Protein AF-A0A851GP49-F1 (afdb_monomer_lite)

Foldseek 3Di:
DPPLVVLLVVLVVVCPDDDDDLVSNLVSCCSPPLQVVLVVLQVQLVCQLVVNDQDDDPNRGDHRPRSNVVSNCCNVPVSSVVSSVVSVVSCCCCPVVVHD

Structure (mmCIF, N/CA/C/O backbone):
data_AF-A0A851GP49-F1
#
_entry.id   AF-A0A851GP49-F1
#
loop_
_atom_site.group_PDB
_atom_site.id
_atom_site.type_symbol
_atom_site.label_atom_id
_atom_site.label_alt_id
_atom_site.label_comp_id
_atom_site.label_asym_id
_atom_site.label_entity_id
_atom_site.label_seq_id
_atom_site.pdbx_PDB_ins_code
_atom_site.Cartn_x
_atom_site.Cartn_y
_atom_site.Cartn_z
_atom_site.occupancy
_atom_site.B_iso_or_equiv
_atom_site.auth_seq_id
_atom_site.auth_comp_id
_atom_site.auth_asym_id
_atom_site.auth_atom_id
_atom_site.pdbx_PDB_model_num
ATOM 1 N N . MET A 1 1 ? -5.167 -22.878 1.706 1.00 55.12 1 MET A N 1
ATOM 2 C CA . MET A 1 1 ? -5.787 -21.640 1.169 1.00 55.12 1 MET A CA 1
ATOM 3 C C . MET A 1 1 ? -6.746 -20.919 2.128 1.00 55.12 1 MET A C 1
ATOM 5 O O . MET A 1 1 ? -6.834 -19.705 2.031 1.00 55.12 1 MET A O 1
ATOM 9 N N . ASN A 1 2 ? -7.412 -21.581 3.088 1.00 73.56 2 ASN A N 1
ATOM 10 C CA . ASN A 1 2 ? -8.425 -20.920 3.938 1.00 73.56 2 ASN A CA 1
ATOM 11 C C . ASN A 1 2 ? -7.905 -19.911 4.986 1.00 73.56 2 ASN A C 1
ATOM 13 O O . ASN A 1 2 ? -8.609 -18.954 5.290 1.00 73.56 2 ASN A O 1
ATOM 17 N N . GLN A 1 3 ? -6.706 -20.080 5.550 1.00 82.19 3 GLN A N 1
ATOM 18 C CA . GLN A 1 3 ? -6.283 -19.267 6.705 1.00 82.19 3 GLN A CA 1
ATOM 19 C C . GLN A 1 3 ? -5.909 -17.819 6.353 1.00 82.19 3 GLN A C 1
ATOM 21 O O . GLN A 1 3 ? -6.281 -16.904 7.083 1.00 82.19 3 GLN A O 1
ATOM 26 N N . LEU A 1 4 ? -5.234 -17.590 5.221 1.00 78.50 4 LEU A N 1
ATOM 27 C CA . LEU A 1 4 ? -4.855 -16.241 4.776 1.00 78.50 4 LEU A CA 1
ATOM 28 C C . LEU A 1 4 ? -6.077 -15.408 4.381 1.00 78.50 4 LEU A C 1
ATOM 30 O O . LEU A 1 4 ? -6.210 -14.264 4.804 1.00 78.50 4 LEU A O 1
ATOM 34 N N . PHE A 1 5 ? -7.015 -16.003 3.643 1.00 82.44 5 PHE A N 1
ATOM 35 C CA . PHE A 1 5 ? -8.259 -15.334 3.270 1.00 82.44 5 PHE A CA 1
ATOM 36 C C . PHE A 1 5 ? -9.135 -15.020 4.497 1.00 82.44 5 PHE A C 1
ATOM 38 O O . PHE A 1 5 ? -9.722 -13.941 4.604 1.00 82.44 5 PHE A O 1
ATOM 45 N N . GLN A 1 6 ? -9.172 -15.923 5.483 1.00 86.12 6 GLN A N 1
ATOM 46 C CA . GLN A 1 6 ? -9.819 -15.655 6.770 1.00 86.12 6 GLN A CA 1
ATOM 47 C C . GLN A 1 6 ? -9.126 -14.529 7.550 1.00 86.12 6 GLN A C 1
ATOM 49 O O . GLN A 1 6 ? -9.804 -13.695 8.145 1.00 86.12 6 GLN A O 1
ATOM 54 N N . ALA A 1 7 ? -7.793 -14.473 7.552 1.00 82.50 7 ALA A N 1
ATOM 55 C CA . ALA A 1 7 ? -7.052 -13.391 8.197 1.00 82.50 7 ALA A CA 1
ATOM 56 C C . ALA A 1 7 ? -7.327 -12.039 7.523 1.00 82.50 7 ALA A C 1
ATOM 58 O O . ALA A 1 7 ? -7.620 -11.069 8.220 1.00 82.50 7 ALA A O 1
ATOM 59 N N . TYR A 1 8 ? -7.327 -12.001 6.188 1.00 84.75 8 TYR A N 1
ATOM 60 C CA . TYR A 1 8 ? -7.649 -10.812 5.400 1.00 84.75 8 TYR A CA 1
ATOM 61 C C . TYR A 1 8 ? -9.070 -10.315 5.679 1.00 84.75 8 TYR A C 1
ATOM 63 O O . TYR A 1 8 ? -9.262 -9.174 6.080 1.00 84.75 8 TYR A O 1
ATOM 71 N N . THR A 1 9 ? -10.078 -11.184 5.577 1.00 85.06 9 THR A N 1
ATOM 72 C CA . THR A 1 9 ? -11.477 -10.802 5.843 1.00 85.06 9 THR A CA 1
ATOM 73 C C . THR A 1 9 ? -11.700 -10.325 7.282 1.00 85.06 9 THR A C 1
ATOM 75 O O . THR A 1 9 ? -12.446 -9.369 7.504 1.00 85.06 9 THR A O 1
ATOM 78 N N . ARG A 1 10 ?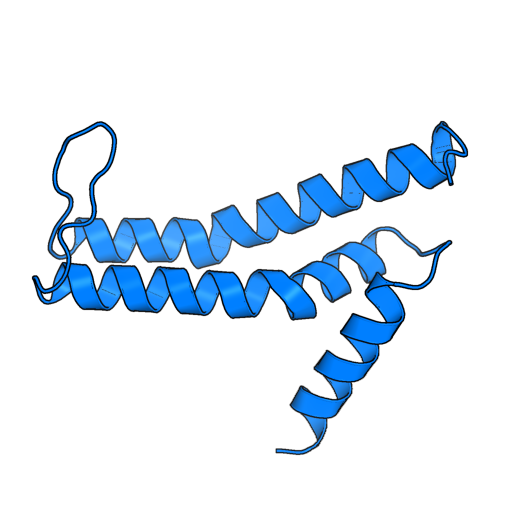 -11.029 -10.932 8.274 1.00 85.25 10 ARG A N 1
ATOM 79 C CA . ARG A 1 10 ? -11.035 -10.441 9.664 1.00 85.25 10 ARG A CA 1
ATOM 80 C C . ARG A 1 10 ? -10.336 -9.095 9.802 1.00 85.25 10 ARG A C 1
ATOM 82 O O . ARG A 1 10 ? -10.805 -8.270 10.578 1.00 85.25 10 ARG A O 1
ATOM 89 N N . ALA A 1 11 ? -9.222 -8.881 9.110 1.00 81.75 11 ALA A N 1
ATOM 90 C CA . ALA A 1 11 ? -8.530 -7.599 9.095 1.00 81.75 11 ALA A CA 1
ATOM 91 C C . ALA A 1 11 ? -9.419 -6.519 8.465 1.00 81.75 11 ALA A C 1
ATOM 93 O O . ALA A 1 11 ? -9.622 -5.498 9.102 1.00 81.75 11 ALA A O 1
ATOM 94 N N . CYS A 1 12 ? -10.078 -6.774 7.328 1.00 81.31 12 CYS A N 1
ATOM 95 C CA . CYS A 1 12 ? -11.025 -5.836 6.709 1.00 81.31 12 CYS A CA 1
ATOM 96 C C . CYS A 1 12 ? -12.147 -5.424 7.669 1.00 81.31 12 CYS A C 1
ATOM 98 O O . CYS A 1 12 ? -12.409 -4.238 7.852 1.00 81.31 12 CYS A O 1
ATOM 100 N N . ARG A 1 13 ? -12.791 -6.398 8.330 1.00 83.19 13 ARG A N 1
ATOM 101 C CA . ARG A 1 13 ? -13.840 -6.106 9.323 1.00 83.19 13 ARG A CA 1
ATOM 102 C C . ARG A 1 13 ? -13.303 -5.336 10.517 1.00 83.19 13 ARG A C 1
ATOM 104 O O . ARG A 1 13 ? -14.017 -4.503 11.065 1.00 83.19 13 ARG A O 1
ATOM 111 N N . ARG A 1 14 ? -12.067 -5.636 10.928 1.00 80.94 14 ARG A N 1
ATOM 112 C CA . ARG A 1 14 ? -11.393 -4.872 11.965 1.00 80.94 14 ARG A CA 1
ATOM 113 C C . ARG A 1 14 ? -11.154 -3.465 11.457 1.00 80.94 14 ARG A C 1
ATOM 115 O O . ARG A 1 14 ? -11.828 -2.614 11.989 1.00 80.94 14 ARG A O 1
ATOM 122 N N . VAL A 1 15 ? -10.377 -3.187 10.410 1.00 76.62 15 VAL A N 1
ATOM 123 C CA . VAL A 1 15 ? -10.111 -1.815 9.905 1.00 76.62 15 VAL A CA 1
ATOM 124 C C . VAL A 1 15 ? -11.335 -0.878 9.974 1.00 76.62 15 VAL A C 1
ATOM 126 O O . VAL A 1 15 ? -11.194 0.241 10.454 1.00 76.62 15 VAL A O 1
ATOM 129 N N . VAL A 1 16 ? -12.534 -1.358 9.621 1.00 75.06 16 VAL A N 1
ATOM 130 C CA . VAL A 1 16 ? -13.801 -0.600 9.679 1.00 75.06 16 VAL A CA 1
ATOM 131 C C . VAL A 1 16 ? -14.348 -0.326 11.099 1.00 75.06 16 VAL A C 1
ATOM 133 O O . VAL A 1 16 ? -14.995 0.696 11.313 1.00 75.06 16 VAL A O 1
ATOM 136 N N . SER A 1 17 ? -14.126 -1.193 12.092 1.00 71.12 17 SER A N 1
ATOM 137 C CA . SER A 1 17 ? -14.578 -0.954 13.473 1.00 71.12 17 SER A CA 1
ATOM 138 C C . SER A 1 17 ? -13.708 0.074 14.218 1.00 71.12 17 SER A C 1
ATOM 140 O O . SER A 1 17 ? -12.493 0.121 14.036 1.00 71.12 17 SER A O 1
ATOM 142 N N . ARG A 1 18 ? -14.331 0.915 15.057 1.00 60.28 18 ARG A N 1
ATOM 143 C CA . ARG A 1 18 ? -13.678 1.991 15.837 1.00 60.28 18 ARG A CA 1
ATOM 144 C C . ARG A 1 18 ? -13.129 1.490 17.187 1.00 60.28 18 ARG A C 1
ATOM 146 O O . ARG A 1 18 ? -13.524 0.421 17.646 1.00 60.28 18 ARG A O 1
ATOM 153 N N . GLY A 1 19 ? -12.232 2.262 17.819 1.00 60.88 19 GLY A N 1
ATOM 154 C CA . GLY A 1 19 ? -11.773 2.039 19.204 1.00 60.88 19 GLY A CA 1
ATOM 155 C C . GLY A 1 19 ? -10.718 0.945 19.417 1.00 60.88 19 GLY A C 1
ATOM 156 O O . GLY A 1 19 ? -10.850 0.126 20.324 1.00 60.88 19 GLY A O 1
ATOM 157 N N . ARG A 1 20 ? -9.668 0.889 18.588 1.00 68.69 20 ARG A N 1
ATOM 158 C CA . ARG A 1 20 ? -8.618 -0.142 18.690 1.00 68.69 20 ARG A CA 1
ATOM 159 C C . ARG A 1 20 ? -7.289 0.358 19.240 1.00 68.69 20 ARG A C 1
ATOM 161 O O . ARG A 1 20 ? -6.876 1.487 19.007 1.00 68.69 20 ARG A O 1
ATOM 168 N N . CYS A 1 21 ? -6.548 -0.580 19.831 1.00 81.62 21 CYS A N 1
ATOM 169 C CA . CYS A 1 21 ? -5.116 -0.443 20.064 1.00 81.62 21 CYS A CA 1
ATOM 170 C C . CYS A 1 21 ? -4.386 -0.138 18.743 1.00 81.62 21 CYS A C 1
ATOM 172 O O . CYS A 1 21 ? -4.512 -0.901 17.777 1.00 81.62 21 CYS A O 1
ATOM 174 N N . TRP A 1 22 ? -3.591 0.938 18.742 1.00 84.44 22 TRP A N 1
ATOM 175 C CA . TRP A 1 22 ? -2.773 1.410 17.618 1.00 84.44 22 TRP A CA 1
ATOM 176 C C . TRP A 1 22 ? -2.079 0.271 16.864 1.00 84.44 22 TRP A C 1
ATOM 178 O O . TRP A 1 22 ? -2.218 0.140 15.649 1.00 84.44 22 TRP A O 1
ATOM 188 N N . ARG A 1 23 ? -1.418 -0.633 17.601 1.00 86.56 23 ARG A N 1
ATOM 189 C CA . ARG A 1 23 ? -0.654 -1.742 17.019 1.00 86.56 23 ARG A CA 1
ATOM 190 C C . ARG A 1 23 ? -1.524 -2.653 16.155 1.00 86.56 23 ARG A C 1
ATOM 192 O O . ARG A 1 23 ? -1.131 -3.001 15.048 1.00 86.56 23 ARG A O 1
ATOM 199 N N . SER A 1 24 ? -2.703 -3.039 16.647 1.00 86.38 24 SER A N 1
ATOM 200 C CA . SER A 1 24 ? -3.605 -3.915 15.884 1.00 86.38 24 SER A CA 1
ATOM 201 C C . SER A 1 24 ? -4.110 -3.228 14.623 1.00 86.38 24 SER A C 1
ATOM 203 O O . SER A 1 24 ? -4.202 -3.868 13.583 1.00 86.38 24 SER A O 1
ATOM 205 N N . TYR A 1 25 ? -4.384 -1.925 14.697 1.00 87.44 25 TYR A N 1
ATOM 206 C CA . TYR A 1 25 ? -4.850 -1.174 13.542 1.00 87.44 25 TYR A CA 1
ATOM 207 C C . TYR A 1 25 ? -3.785 -1.055 12.446 1.00 87.44 25 TYR A C 1
ATOM 209 O O . TYR A 1 25 ? -4.095 -1.292 11.283 1.00 87.44 25 TYR A O 1
ATOM 217 N N . VAL A 1 26 ? -2.527 -0.786 12.808 1.00 89.50 26 VAL A N 1
ATOM 218 C CA . VAL A 1 26 ? -1.402 -0.772 11.856 1.00 89.50 26 VAL A CA 1
ATOM 219 C C . VAL A 1 26 ? -1.241 -2.129 11.166 1.00 89.50 26 VAL A C 1
ATOM 221 O O . VAL A 1 26 ? -1.087 -2.182 9.948 1.00 89.50 26 VAL A O 1
ATOM 224 N N . PHE A 1 27 ? -1.320 -3.235 11.915 1.00 89.12 27 PHE A N 1
ATOM 225 C CA . PHE A 1 27 ? -1.251 -4.575 11.322 1.00 89.12 27 PHE A CA 1
ATOM 226 C C . PHE A 1 27 ? -2.425 -4.864 10.387 1.00 89.12 27 PHE A C 1
ATOM 228 O O . PHE A 1 27 ? -2.223 -5.421 9.310 1.00 89.12 27 PHE A O 1
ATOM 235 N N . ASP A 1 28 ? -3.639 -4.476 10.771 1.00 89.19 28 ASP A N 1
ATOM 236 C CA . ASP A 1 28 ? -4.813 -4.666 9.925 1.00 89.19 28 ASP A CA 1
ATOM 237 C C . ASP A 1 28 ? -4.714 -3.811 8.640 1.00 89.19 28 ASP A C 1
ATOM 239 O O . ASP A 1 28 ? -5.003 -4.318 7.558 1.00 89.19 28 ASP A O 1
ATOM 243 N N . LEU A 1 29 ? -4.211 -2.570 8.712 1.00 89.50 29 LEU A N 1
ATOM 244 C CA . LEU A 1 29 ? -3.919 -1.730 7.536 1.00 89.50 29 LEU A CA 1
ATOM 245 C C . LEU A 1 29 ? -2.876 -2.368 6.614 1.00 89.50 29 LEU A C 1
ATOM 247 O O . LEU A 1 29 ? -3.048 -2.388 5.393 1.00 89.50 29 LEU A O 1
ATOM 251 N N . LEU A 1 30 ? -1.813 -2.922 7.197 1.00 91.88 30 LEU A N 1
ATOM 252 C CA . LEU A 1 30 ? -0.765 -3.590 6.441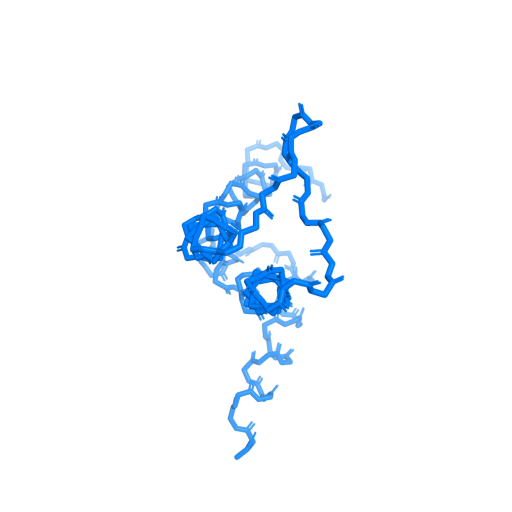 1.00 91.88 30 LEU A CA 1
ATOM 253 C C . LEU A 1 30 ? -1.308 -4.834 5.728 1.00 91.88 30 LEU A C 1
ATOM 255 O O . LEU A 1 30 ? -0.995 -5.047 4.566 1.00 91.88 30 LEU A O 1
ATOM 259 N N . ILE A 1 31 ? -2.173 -5.621 6.367 1.00 90.25 31 ILE A N 1
ATOM 260 C CA . ILE A 1 31 ? -2.790 -6.802 5.744 1.00 90.25 31 ILE A CA 1
ATOM 261 C C . ILE A 1 31 ? -3.760 -6.413 4.622 1.00 90.25 31 ILE A C 1
ATOM 263 O O . ILE A 1 31 ? -3.785 -7.067 3.579 1.00 90.25 31 ILE A O 1
ATOM 267 N N . VAL A 1 32 ? -4.583 -5.385 4.841 1.00 90.94 32 VAL A N 1
ATOM 268 C CA . VAL A 1 32 ? -5.694 -5.050 3.939 1.00 90.94 32 VAL A CA 1
ATOM 269 C C . VAL A 1 32 ? -5.243 -4.225 2.742 1.00 90.94 32 VAL A C 1
ATOM 271 O O . VAL A 1 32 ? -5.703 -4.474 1.630 1.00 90.94 32 VAL A O 1
ATOM 274 N N . GLY A 1 33 ? -4.368 -3.246 2.970 1.00 89.06 33 GLY A N 1
ATOM 275 C CA . GLY A 1 33 ? -3.901 -2.315 1.945 1.00 89.06 33 GLY A CA 1
ATOM 276 C C . GLY A 1 33 ? -2.406 -2.425 1.675 1.00 89.06 33 GLY A C 1
ATOM 277 O O . GLY A 1 33 ? -2.004 -2.470 0.516 1.00 89.06 33 GLY A O 1
ATOM 278 N N . GLY A 1 34 ? -1.587 -2.525 2.726 1.00 92.62 34 GLY A N 1
ATOM 279 C CA . GLY A 1 34 ? -0.129 -2.505 2.596 1.00 92.62 34 GLY A CA 1
ATOM 280 C C . GLY A 1 34 ? 0.433 -3.644 1.739 1.00 92.62 34 GLY A C 1
ATOM 281 O O . GLY A 1 34 ? 1.112 -3.394 0.753 1.00 92.62 34 GLY A O 1
ATOM 282 N N . ILE A 1 35 ? 0.122 -4.898 2.069 1.00 91.69 35 ILE A N 1
ATOM 283 C CA . ILE A 1 35 ? 0.621 -6.083 1.357 1.00 91.69 35 ILE A CA 1
ATOM 284 C C . ILE A 1 35 ? 0.158 -6.095 -0.109 1.00 91.69 35 ILE A C 1
ATOM 286 O O . ILE A 1 35 ? 1.013 -6.276 -0.977 1.00 91.69 35 ILE A O 1
ATOM 290 N N . PRO A 1 36 ? -1.135 -5.875 -0.434 1.00 93.19 36 PRO A N 1
ATOM 291 C CA . PRO A 1 36 ? -1.560 -5.762 -1.827 1.00 93.19 36 PRO A CA 1
ATOM 292 C C . PRO A 1 36 ? -0.821 -4.660 -2.588 1.00 93.19 36 PRO A C 1
ATOM 294 O O . PRO A 1 36 ? -0.356 -4.895 -3.700 1.00 93.19 36 PRO A O 1
ATOM 297 N N . LEU A 1 37 ? -0.663 -3.481 -1.980 1.00 92.19 37 LEU A N 1
ATOM 298 C CA . LEU A 1 37 ? 0.024 -2.357 -2.610 1.00 92.19 37 LEU A CA 1
ATOM 299 C C . LEU A 1 37 ? 1.511 -2.665 -2.846 1.00 92.19 37 LEU A C 1
ATOM 301 O O . LEU A 1 37 ? 2.025 -2.409 -3.930 1.00 92.19 37 LEU A O 1
ATOM 305 N N . ALA A 1 38 ? 2.184 -3.282 -1.874 1.00 93.12 38 ALA A N 1
ATOM 306 C CA . ALA A 1 38 ? 3.578 -3.707 -1.988 1.00 93.12 38 ALA A CA 1
ATOM 307 C C . ALA A 1 3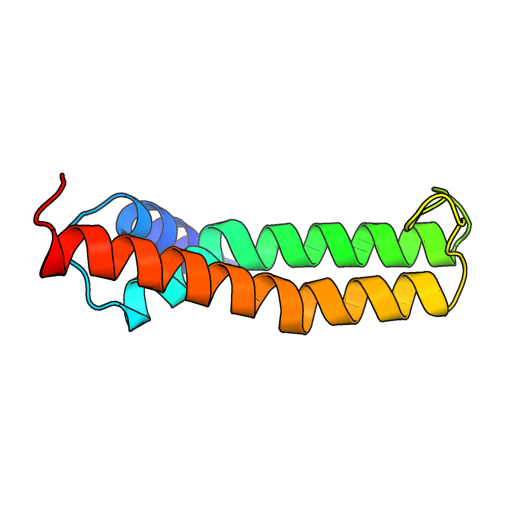8 ? 3.772 -4.723 -3.115 1.00 93.12 38 ALA A C 1
ATOM 309 O O . ALA A 1 38 ? 4.726 -4.634 -3.883 1.00 93.12 38 ALA A O 1
ATOM 310 N N . LEU A 1 39 ? 2.832 -5.653 -3.270 1.00 93.19 39 LEU A N 1
ATOM 311 C CA . LEU A 1 39 ? 2.877 -6.623 -4.356 1.00 93.19 39 LEU A CA 1
ATOM 312 C C . LEU A 1 39 ? 2.724 -5.950 -5.729 1.00 93.19 39 LEU A C 1
ATOM 314 O O . LEU A 1 39 ? 3.431 -6.312 -6.665 1.00 93.19 39 LEU A O 1
ATOM 318 N N . VAL A 1 40 ? 1.858 -4.938 -5.841 1.00 92.06 40 VAL A N 1
ATOM 319 C CA . VAL A 1 40 ? 1.712 -4.143 -7.072 1.00 92.06 40 VAL A CA 1
ATOM 320 C C . VAL A 1 40 ? 3.003 -3.391 -7.404 1.00 92.06 40 VAL A C 1
ATOM 322 O O . VAL A 1 40 ? 3.462 -3.465 -8.541 1.00 92.06 40 VAL A O 1
ATOM 325 N N . PHE A 1 41 ? 3.625 -2.715 -6.433 1.00 89.94 41 PHE A N 1
ATOM 326 C CA . PHE A 1 41 ? 4.885 -1.999 -6.666 1.00 89.94 41 PHE A CA 1
ATOM 327 C C . PHE A 1 41 ? 6.023 -2.939 -7.074 1.00 89.94 41 PHE A C 1
ATOM 329 O O . PHE A 1 41 ? 6.752 -2.622 -8.012 1.00 89.94 41 PHE A O 1
ATOM 336 N N . LEU A 1 42 ? 6.140 -4.111 -6.443 1.00 90.94 42 LEU A N 1
ATOM 337 C CA . LEU A 1 42 ? 7.106 -5.134 -6.854 1.00 90.94 42 LEU A CA 1
ATOM 338 C C . LEU A 1 42 ? 6.873 -5.601 -8.292 1.00 90.94 42 LEU A C 1
ATOM 340 O O . LEU A 1 42 ? 7.826 -5.694 -9.061 1.00 90.94 42 LEU A O 1
ATOM 344 N N . LEU A 1 43 ? 5.620 -5.864 -8.677 1.00 90.88 43 LEU A N 1
ATOM 345 C CA . LEU A 1 43 ? 5.293 -6.254 -10.050 1.00 90.88 43 LEU A CA 1
ATOM 346 C C . LEU A 1 43 ? 5.666 -5.157 -11.050 1.00 90.88 43 LEU A C 1
ATOM 348 O O . LEU A 1 43 ? 6.266 -5.457 -12.078 1.00 90.88 43 LEU A O 1
ATOM 352 N N . LEU A 1 44 ? 5.374 -3.892 -10.738 1.00 88.62 44 LEU A N 1
ATOM 353 C CA . LEU A 1 44 ? 5.769 -2.759 -11.578 1.00 88.62 44 LEU A CA 1
ATOM 354 C C . LEU A 1 44 ? 7.292 -2.664 -11.723 1.00 88.62 44 LEU A C 1
ATOM 356 O O . LEU A 1 44 ? 7.782 -2.505 -12.839 1.00 88.62 44 LEU A O 1
ATOM 360 N N . GLY A 1 45 ? 8.042 -2.832 -10.631 1.00 88.50 45 GLY A N 1
ATOM 361 C CA . GLY A 1 45 ? 9.505 -2.849 -10.662 1.00 88.50 45 GLY A CA 1
ATOM 362 C C . GLY A 1 45 ? 10.080 -3.986 -11.506 1.00 88.50 45 GLY A C 1
ATOM 363 O O . GLY A 1 45 ? 11.005 -3.762 -12.282 1.00 88.50 45 GLY A O 1
ATOM 364 N N . VAL A 1 46 ? 9.505 -5.191 -11.418 1.00 89.25 46 VAL A N 1
ATOM 365 C CA . VAL A 1 46 ? 9.894 -6.342 -12.255 1.00 89.25 46 VAL A CA 1
ATOM 366 C C . VAL A 1 46 ? 9.587 -6.088 -13.731 1.00 89.25 46 VAL A C 1
ATOM 368 O O . VAL A 1 46 ? 10.409 -6.390 -14.595 1.00 89.25 46 VAL A O 1
ATOM 371 N N . LEU A 1 47 ? 8.426 -5.510 -14.038 1.00 87.69 47 LEU A N 1
ATOM 372 C CA . LEU A 1 47 ? 8.063 -5.175 -15.412 1.00 87.69 47 LEU A CA 1
ATOM 373 C C . LEU A 1 47 ? 9.002 -4.105 -15.989 1.00 87.69 47 LEU A C 1
ATOM 375 O O . LEU A 1 47 ? 9.445 -4.247 -17.128 1.00 87.69 47 LEU A O 1
ATOM 379 N N . ALA A 1 48 ? 9.337 -3.061 -15.224 1.00 85.44 48 ALA A N 1
ATOM 380 C CA . ALA A 1 48 ? 10.285 -2.031 -15.663 1.00 85.44 48 ALA A CA 1
ATOM 381 C C . ALA A 1 48 ? 11.723 -2.544 -15.763 1.00 85.44 48 ALA A C 1
ATOM 383 O O . ALA A 1 48 ? 12.464 -2.127 -16.653 1.00 85.44 48 ALA A O 1
ATOM 384 N N . PHE A 1 49 ? 12.115 -3.497 -14.912 1.00 85.81 49 PHE A N 1
ATOM 385 C CA . PHE A 1 49 ? 13.369 -4.229 -15.082 1.00 85.81 49 PHE A CA 1
ATOM 386 C C . PHE A 1 49 ? 13.406 -4.949 -16.440 1.00 85.81 49 PHE A C 1
ATOM 388 O O . PHE A 1 49 ? 14.420 -4.902 -17.131 1.00 85.81 49 PHE A O 1
ATOM 395 N N . ALA A 1 50 ? 12.288 -5.558 -16.849 1.00 84.56 50 ALA A N 1
ATOM 396 C CA . ALA A 1 50 ? 12.130 -6.206 -18.153 1.00 84.56 50 ALA A CA 1
ATOM 397 C C . ALA A 1 50 ? 11.929 -5.223 -19.329 1.00 84.56 50 ALA A C 1
ATOM 399 O O . ALA A 1 50 ? 11.782 -5.666 -20.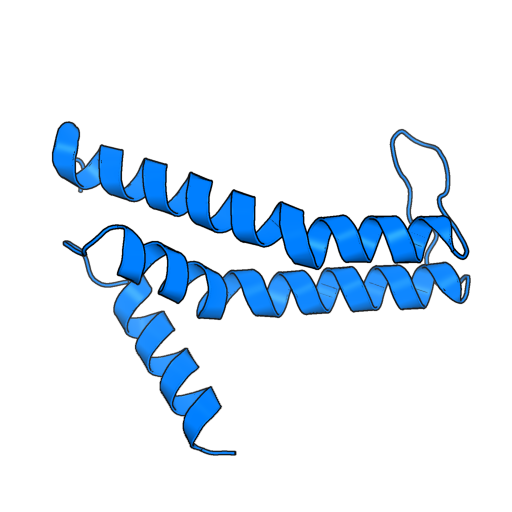466 1.00 84.56 50 ALA A O 1
ATOM 400 N N . GLY A 1 51 ? 11.916 -3.908 -19.074 1.00 76.38 51 GLY A N 1
ATOM 401 C CA . GLY A 1 51 ? 11.768 -2.871 -20.098 1.00 76.38 51 GLY A CA 1
ATOM 402 C C . GLY A 1 51 ? 10.353 -2.721 -20.667 1.00 76.38 51 GLY A C 1
ATOM 403 O O . GLY A 1 51 ? 10.211 -2.231 -21.783 1.00 76.38 51 GLY A O 1
ATOM 404 N N . ILE A 1 52 ? 9.313 -3.161 -19.945 1.00 75.31 52 ILE A N 1
ATOM 405 C CA . ILE A 1 52 ? 7.923 -3.114 -20.431 1.00 75.31 52 ILE A CA 1
ATOM 406 C C . ILE A 1 52 ? 7.297 -1.721 -20.174 1.00 75.31 52 ILE A C 1
ATOM 408 O O . ILE A 1 52 ? 7.029 -1.011 -21.141 1.00 75.31 52 ILE A O 1
ATOM 412 N N . PRO A 1 53 ? 7.065 -1.275 -18.920 1.00 72.00 53 PRO A N 1
ATOM 413 C CA . PRO A 1 53 ? 6.775 0.116 -18.601 1.00 72.00 53 PRO A CA 1
ATOM 414 C C . PRO A 1 53 ? 8.065 0.909 -18.347 1.00 72.00 53 PRO A C 1
ATOM 416 O O . PRO A 1 53 ? 8.970 0.438 -17.657 1.00 72.00 53 PRO A O 1
ATOM 419 N N . ALA A 1 54 ? 8.111 2.151 -18.830 1.00 63.16 54 ALA A N 1
ATOM 420 C CA . ALA A 1 54 ? 9.047 3.141 -18.309 1.00 63.16 54 ALA A CA 1
ATOM 421 C C . ALA A 1 54 ? 8.535 3.595 -16.934 1.00 63.16 54 ALA A C 1
ATOM 423 O O . ALA A 1 54 ? 7.490 4.236 -16.832 1.00 63.16 54 ALA A O 1
ATOM 424 N N . LEU A 1 55 ? 9.230 3.200 -15.867 1.00 66.25 55 LEU A N 1
ATOM 425 C CA . LEU A 1 55 ? 9.020 3.770 -14.540 1.00 66.25 55 LEU A CA 1
ATOM 426 C C . LEU A 1 55 ? 9.761 5.107 -14.522 1.00 66.25 55 LEU A C 1
ATOM 428 O O . LEU A 1 55 ? 10.950 5.133 -14.799 1.00 66.25 55 LEU A O 1
ATOM 432 N N . GLU A 1 56 ? 9.084 6.213 -14.236 1.00 71.00 56 GLU A N 1
ATOM 433 C CA . GLU A 1 56 ? 9.721 7.532 -14.166 1.00 71.00 56 GLU A CA 1
ATOM 434 C C . GLU A 1 56 ? 9.793 8.013 -12.717 1.00 71.00 56 GLU A C 1
ATOM 436 O O . GLU A 1 56 ? 8.836 7.871 -11.954 1.00 71.00 56 GLU A O 1
ATOM 441 N N . SER A 1 57 ? 10.926 8.606 -12.346 1.00 73.06 57 SER A N 1
ATOM 442 C CA . SER A 1 57 ? 11.085 9.367 -11.106 1.00 73.06 57 SER A CA 1
ATOM 443 C C . SER A 1 57 ? 11.680 10.719 -11.447 1.00 73.06 57 SER A C 1
ATOM 445 O O . SER A 1 57 ? 12.713 10.783 -12.108 1.00 73.06 57 SER A O 1
ATOM 447 N N . ASP A 1 58 ? 11.019 11.797 -11.025 1.00 76.25 58 ASP A N 1
ATOM 448 C CA . ASP A 1 58 ? 11.440 13.179 -11.301 1.00 76.25 58 ASP A CA 1
ATOM 449 C C . ASP A 1 58 ? 11.714 13.463 -12.792 1.00 76.25 58 ASP A C 1
ATOM 451 O O . ASP A 1 58 ? 12.599 14.236 -13.153 1.00 76.25 58 ASP A O 1
ATOM 455 N N . GLY A 1 59 ? 10.947 12.817 -13.678 1.00 76.50 59 GLY A N 1
ATOM 456 C CA . GLY A 1 59 ? 11.094 12.935 -15.133 1.00 76.50 59 GLY A CA 1
ATOM 457 C C . GLY A 1 59 ? 12.273 12.154 -15.725 1.00 76.50 59 GLY A C 1
ATOM 458 O O . GLY A 1 59 ? 12.532 12.266 -16.921 1.00 76.50 59 GLY A O 1
ATOM 459 N N . VAL A 1 60 ? 12.983 11.358 -14.919 1.00 76.31 60 VAL A N 1
ATOM 460 C CA . VAL A 1 60 ? 14.047 10.461 -15.378 1.00 76.31 60 VAL A CA 1
ATOM 461 C C . VAL A 1 60 ? 13.503 9.033 -15.462 1.00 76.31 60 VAL A C 1
ATOM 463 O O . VAL A 1 60 ? 12.974 8.524 -14.468 1.00 76.31 60 VAL A O 1
ATOM 466 N N . PRO A 1 61 ? 13.629 8.355 -16.617 1.00 75.12 61 PRO A N 1
ATOM 467 C CA . PRO A 1 61 ? 13.244 6.959 -16.734 1.00 75.12 61 PRO A CA 1
ATOM 468 C C . PRO A 1 61 ? 14.201 6.087 -15.918 1.00 75.12 61 PRO A C 1
ATOM 470 O O . PRO A 1 61 ? 15.401 6.026 -16.178 1.00 75.12 61 PRO A O 1
ATOM 473 N N . ILE A 1 62 ? 13.645 5.376 -14.948 1.00 76.81 62 ILE A N 1
ATOM 474 C CA . ILE A 1 62 ? 14.309 4.337 -14.180 1.00 76.81 62 ILE A CA 1
ATOM 475 C C . ILE A 1 62 ? 14.004 2.994 -14.845 1.00 76.81 62 ILE A C 1
ATOM 477 O O . ILE A 1 62 ? 12.852 2.571 -14.963 1.00 76.81 62 ILE A O 1
ATOM 481 N N . THR A 1 63 ? 15.053 2.293 -15.262 1.00 77.19 63 THR A N 1
ATOM 482 C CA . THR A 1 63 ? 14.951 0.967 -15.883 1.00 77.19 63 THR A CA 1
ATOM 483 C C . THR A 1 63 ? 15.965 0.007 -15.270 1.00 77.19 63 THR A C 1
ATOM 485 O O . THR A 1 63 ? 16.828 0.398 -14.481 1.00 77.19 63 THR A O 1
ATOM 488 N N . GLY A 1 64 ? 15.846 -1.282 -15.592 1.00 80.44 64 GLY A N 1
ATOM 489 C CA . GLY A 1 64 ? 16.798 -2.287 -15.130 1.00 80.44 64 GLY A CA 1
ATOM 490 C C . GLY A 1 64 ? 16.853 -2.398 -13.603 1.00 80.44 64 GLY A C 1
ATOM 491 O O . GLY A 1 64 ? 15.830 -2.342 -12.916 1.00 80.44 64 GLY A O 1
ATOM 492 N N . VAL A 1 65 ? 18.056 -2.614 -13.062 1.00 85.12 65 VAL A N 1
ATOM 493 C CA . VAL A 1 65 ? 18.274 -2.929 -11.637 1.00 85.12 65 VAL A CA 1
ATOM 494 C C . VAL A 1 65 ? 17.784 -1.809 -10.714 1.00 85.12 65 VAL A C 1
ATOM 496 O O . VAL A 1 65 ? 17.248 -2.094 -9.645 1.00 85.12 65 VAL A O 1
ATOM 499 N N . GLU A 1 66 ? 17.909 -0.548 -11.126 1.00 85.31 66 GLU A N 1
ATOM 500 C CA . GLU A 1 66 ? 17.478 0.603 -10.325 1.00 85.31 66 GLU A CA 1
ATOM 501 C C . GLU A 1 66 ? 15.960 0.623 -10.107 1.00 85.31 66 GLU A C 1
ATOM 503 O O . GLU A 1 66 ? 15.500 0.907 -8.997 1.00 85.31 66 GLU A O 1
ATOM 508 N N . ALA A 1 67 ? 15.172 0.241 -11.118 1.00 84.88 67 ALA A N 1
ATOM 509 C CA . ALA A 1 67 ? 13.715 0.154 -11.002 1.00 84.88 67 ALA A CA 1
ATOM 510 C C . ALA A 1 67 ? 13.310 -0.942 -10.008 1.00 84.88 67 ALA A C 1
ATOM 512 O O . ALA A 1 67 ? 12.445 -0.741 -9.150 1.00 84.88 67 ALA A O 1
ATOM 513 N N . LEU A 1 68 ? 13.994 -2.088 -10.071 1.00 87.44 68 LEU A N 1
ATOM 514 C CA . LEU A 1 68 ? 13.765 -3.198 -9.154 1.00 87.44 68 LEU A CA 1
ATOM 515 C C . LEU A 1 68 ? 14.136 -2.818 -7.713 1.00 87.44 68 LEU A C 1
ATOM 517 O O . LEU A 1 68 ? 13.338 -3.033 -6.801 1.00 87.44 68 LEU A O 1
ATOM 521 N N . MET A 1 69 ? 15.296 -2.192 -7.502 1.00 89.31 69 MET A N 1
ATOM 522 C CA . MET A 1 69 ? 15.738 -1.745 -6.176 1.00 89.31 69 MET A CA 1
ATOM 523 C C . MET A 1 69 ? 14.800 -0.697 -5.580 1.00 89.31 69 MET A C 1
ATOM 525 O O . MET A 1 69 ? 14.403 -0.814 -4.420 1.00 89.31 69 MET A O 1
ATOM 529 N N . THR A 1 70 ? 14.377 0.278 -6.383 1.00 89.19 70 THR A N 1
ATOM 530 C CA . THR A 1 70 ? 13.405 1.295 -5.965 1.00 89.19 70 THR A CA 1
ATOM 531 C C . THR A 1 70 ? 12.085 0.645 -5.546 1.00 89.19 70 THR A C 1
ATOM 533 O O . THR A 1 70 ? 11.566 0.925 -4.465 1.00 89.19 70 THR A O 1
ATOM 536 N N . SER A 1 71 ? 11.573 -0.298 -6.343 1.00 91.12 71 SER A N 1
ATOM 537 C CA . SER A 1 71 ? 10.335 -1.012 -6.016 1.00 91.12 71 SER A CA 1
ATOM 538 C C . SER A 1 71 ? 10.437 -1.846 -4.734 1.00 91.12 71 SER A C 1
ATOM 540 O O . SER A 1 71 ? 9.490 -1.872 -3.945 1.00 91.12 71 SER A O 1
ATOM 542 N N . LEU A 1 72 ? 11.589 -2.477 -4.477 1.00 92.56 72 LEU A N 1
ATOM 543 C CA . LEU A 1 72 ? 11.854 -3.239 -3.256 1.00 92.56 72 LEU A CA 1
ATOM 544 C C . LEU A 1 72 ? 11.862 -2.331 -2.026 1.00 92.56 72 LEU A C 1
ATOM 546 O O . LEU A 1 72 ? 11.226 -2.660 -1.026 1.00 92.56 72 LEU A O 1
ATOM 550 N N . ILE A 1 73 ? 12.527 -1.175 -2.107 1.00 94.00 73 ILE A N 1
ATOM 551 C CA . ILE A 1 73 ? 12.579 -0.196 -1.013 1.00 94.00 73 ILE A CA 1
ATOM 552 C C . ILE A 1 73 ? 11.173 0.322 -0.695 1.00 94.00 73 ILE A C 1
ATOM 554 O O . ILE A 1 73 ? 10.760 0.317 0.467 1.00 94.00 73 ILE A O 1
ATOM 558 N N . ILE A 1 74 ? 10.401 0.710 -1.715 1.00 92.19 74 ILE A N 1
ATOM 559 C CA . ILE A 1 74 ? 9.014 1.161 -1.529 1.00 92.19 74 ILE A CA 1
ATOM 560 C C . ILE A 1 74 ? 8.185 0.057 -0.866 1.00 92.19 74 ILE A C 1
ATOM 562 O O . ILE A 1 74 ? 7.467 0.313 0.097 1.00 92.19 74 ILE A O 1
ATOM 566 N N . SER A 1 75 ? 8.317 -1.178 -1.338 1.00 93.50 75 SER A N 1
ATOM 567 C CA . SER A 1 75 ? 7.471 -2.290 -0.904 1.00 93.50 75 SER A CA 1
ATOM 568 C C . SER A 1 75 ? 7.792 -2.789 0.503 1.00 93.50 75 SER A C 1
ATOM 570 O O . SER A 1 75 ? 6.879 -3.080 1.274 1.00 93.50 75 SER A O 1
ATOM 572 N N . LEU A 1 76 ? 9.077 -2.877 0.854 1.00 92.50 76 LEU A N 1
ATOM 573 C CA . LEU A 1 76 ? 9.538 -3.428 2.133 1.00 92.50 76 LEU A CA 1
ATOM 574 C C . LEU A 1 76 ? 9.672 -2.381 3.237 1.00 92.50 76 LEU A C 1
ATOM 576 O O . LEU A 1 76 ? 9.613 -2.735 4.412 1.00 92.50 76 LEU A O 1
ATOM 580 N N . VAL A 1 77 ? 9.872 -1.112 2.880 1.00 94.38 77 VAL A N 1
ATOM 581 C CA . VAL A 1 77 ? 10.137 -0.041 3.848 1.00 94.38 77 VAL A CA 1
ATOM 582 C C . VAL A 1 77 ? 9.093 1.060 3.735 1.00 94.38 77 VAL A C 1
ATOM 584 O O . VAL A 1 77 ? 8.440 1.384 4.726 1.00 94.38 77 VAL A O 1
ATOM 587 N N . GLY A 1 78 ? 8.884 1.593 2.529 1.00 93.44 78 GLY A N 1
ATOM 588 C CA . GLY A 1 78 ? 7.974 2.716 2.299 1.00 93.44 78 GLY A CA 1
ATOM 589 C C . GLY A 1 78 ? 6.540 2.418 2.73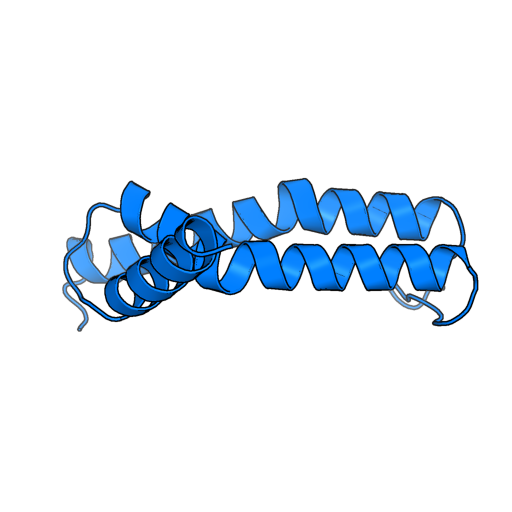5 1.00 93.44 78 GLY A C 1
ATOM 590 O O . GLY A 1 78 ? 5.975 3.134 3.556 1.00 93.44 78 GLY A O 1
ATOM 591 N N . ILE A 1 79 ? 5.959 1.327 2.243 1.00 94.50 79 ILE A N 1
ATOM 592 C CA . ILE A 1 79 ? 4.565 0.964 2.513 1.00 94.50 79 ILE A CA 1
ATOM 593 C C . ILE A 1 79 ? 4.327 0.601 3.987 1.00 94.50 79 ILE A C 1
ATOM 595 O O . ILE A 1 79 ? 3.349 1.097 4.555 1.00 94.50 79 ILE A O 1
ATOM 599 N N . PRO A 1 80 ? 5.190 -0.189 4.659 1.00 93.88 80 PRO A N 1
ATOM 600 C CA . PRO A 1 80 ? 5.077 -0.390 6.101 1.00 93.88 80 PRO A CA 1
ATOM 601 C C . PRO A 1 80 ? 5.140 0.911 6.907 1.00 93.88 80 PRO A C 1
ATOM 603 O O . PRO A 1 80 ? 4.308 1.108 7.794 1.00 93.88 80 PRO A O 1
ATOM 606 N N . LEU A 1 81 ? 6.058 1.828 6.573 1.00 94.81 81 LEU A N 1
ATOM 607 C CA . LEU A 1 81 ? 6.132 3.145 7.216 1.00 94.81 81 LEU A CA 1
ATOM 608 C C . LEU A 1 81 ? 4.858 3.965 6.987 1.00 94.81 81 LEU A C 1
ATOM 610 O O . LEU A 1 81 ? 4.357 4.594 7.917 1.00 94.81 81 LEU A O 1
ATOM 614 N N . LEU A 1 82 ? 4.292 3.914 5.783 1.00 93.88 82 LEU A N 1
ATOM 615 C CA . LEU A 1 82 ? 3.050 4.605 5.439 1.00 93.88 82 LEU A CA 1
ATOM 616 C C . LEU A 1 82 ? 1.866 4.057 6.254 1.00 93.88 82 LEU A C 1
ATOM 618 O O . LEU A 1 82 ? 1.077 4.828 6.798 1.00 93.88 82 LEU A O 1
ATOM 622 N N . CYS A 1 83 ? 1.786 2.735 6.434 1.00 92.12 83 CYS A N 1
ATOM 623 C CA . CYS A 1 83 ? 0.779 2.098 7.291 1.00 92.12 83 CYS A CA 1
ATOM 624 C C . CYS A 1 83 ? 0.931 2.512 8.763 1.00 92.12 83 CY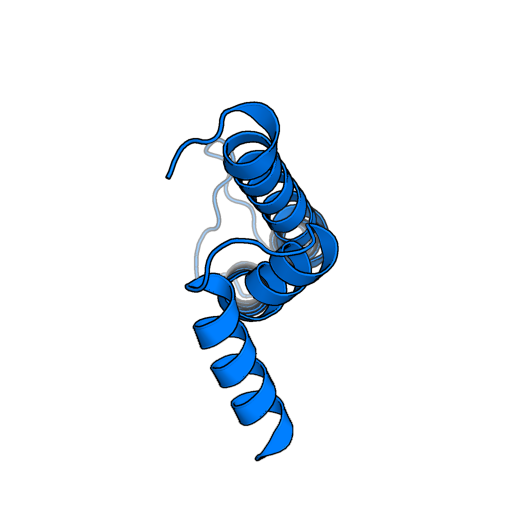S A C 1
ATOM 626 O O . CYS A 1 83 ? -0.065 2.784 9.435 1.00 92.12 83 CYS A O 1
ATOM 628 N N . VAL A 1 84 ? 2.170 2.587 9.262 1.00 93.00 84 VAL A N 1
ATOM 629 C CA . VAL A 1 84 ? 2.477 3.081 10.612 1.00 93.00 84 VAL A CA 1
ATOM 630 C C . VAL A 1 84 ? 2.041 4.536 10.763 1.00 93.00 84 VAL A C 1
ATOM 632 O O . VAL A 1 84 ? 1.379 4.879 11.742 1.00 93.00 84 VAL A O 1
ATOM 635 N N . PHE A 1 85 ? 2.367 5.387 9.794 1.00 93.19 85 PHE A N 1
ATOM 636 C CA . PHE A 1 85 ? 2.027 6.805 9.811 1.00 93.19 85 PHE A CA 1
ATOM 637 C C . PHE A 1 85 ? 0.510 7.026 9.826 1.00 93.19 85 PHE A C 1
ATOM 639 O O . PHE A 1 85 ? -0.014 7.665 10.739 1.00 93.19 85 PHE A O 1
ATOM 646 N N . VAL A 1 86 ? -0.214 6.413 8.885 1.00 90.75 86 VAL A N 1
ATOM 647 C CA . VAL A 1 86 ? -1.682 6.496 8.806 1.00 90.75 86 VAL A CA 1
ATOM 648 C C . VAL A 1 86 ? -2.334 5.928 10.067 1.00 90.75 86 VAL A C 1
ATOM 650 O O . VAL A 1 86 ? -3.247 6.539 10.621 1.00 90.75 86 VAL A O 1
ATOM 653 N N . GLY A 1 87 ? -1.845 4.790 10.566 1.00 88.56 87 GLY A N 1
ATOM 654 C CA . GLY A 1 87 ? -2.343 4.197 11.805 1.00 88.56 87 GLY A CA 1
ATOM 655 C C . GLY A 1 87 ? -2.118 5.087 13.030 1.00 88.56 87 GLY A C 1
ATOM 656 O O . GLY A 1 87 ? -2.983 5.160 13.901 1.00 88.56 87 GLY A O 1
ATOM 657 N N . SER A 1 88 ? -0.994 5.805 13.075 1.00 89.44 88 SER A N 1
ATOM 658 C CA . SER A 1 88 ? -0.668 6.759 14.141 1.00 89.44 88 SER A CA 1
ATOM 659 C C . SER A 1 88 ? -1.569 7.987 14.102 1.00 89.44 88 SER A C 1
ATOM 661 O O . SER A 1 88 ? -2.085 8.380 15.144 1.00 89.44 88 SER A O 1
ATOM 663 N N . ILE A 1 89 ? -1.824 8.550 12.915 1.00 88.88 89 ILE A N 1
ATOM 664 C CA . ILE A 1 89 ? -2.753 9.678 12.755 1.00 88.88 89 ILE A CA 1
ATOM 665 C C . ILE A 1 89 ? -4.164 9.268 13.163 1.00 88.88 89 ILE A C 1
ATOM 667 O O . ILE A 1 89 ? -4.784 9.954 13.967 1.00 88.88 89 ILE A O 1
ATOM 671 N N . ALA A 1 90 ? -4.664 8.138 12.661 1.00 85.06 90 ALA A N 1
ATOM 672 C CA . ALA A 1 90 ? -6.003 7.665 13.002 1.00 85.06 90 ALA A CA 1
ATOM 673 C C . ALA A 1 90 ? -6.161 7.442 14.514 1.00 85.06 90 ALA A C 1
ATOM 675 O O . ALA A 1 90 ? -7.180 7.811 15.096 1.00 85.06 90 ALA A O 1
ATOM 676 N N . TRP A 1 91 ? -5.135 6.881 15.160 1.00 85.25 91 TRP A N 1
ATOM 677 C CA . TRP A 1 91 ? -5.122 6.720 16.609 1.00 85.25 91 TRP A CA 1
ATOM 678 C C . TRP A 1 91 ? -5.115 8.069 17.337 1.00 85.25 91 TRP A C 1
ATOM 680 O O . TRP A 1 91 ? -5.922 8.268 18.238 1.00 85.25 91 TRP A O 1
ATOM 690 N N . LEU A 1 92 ? -4.272 9.018 16.916 1.00 85.25 92 LEU A N 1
ATOM 691 C CA . LEU A 1 92 ? -4.216 10.366 17.489 1.00 85.25 92 LEU A CA 1
ATOM 692 C C . LEU A 1 92 ? -5.569 11.085 17.362 1.00 85.25 92 LEU A C 1
ATOM 694 O O . LEU A 1 92 ? -6.061 11.662 18.329 1.00 85.25 92 LEU A O 1
ATOM 698 N N . MET A 1 93 ? -6.196 11.028 16.185 1.00 83.62 93 MET A N 1
ATOM 699 C CA . MET A 1 93 ? -7.497 11.653 15.930 1.00 83.62 93 MET A CA 1
ATOM 700 C C . MET A 1 93 ? -8.606 11.068 16.809 1.00 83.62 93 MET A C 1
ATOM 702 O O . MET A 1 93 ? -9.436 11.815 17.329 1.00 83.62 93 MET A O 1
ATOM 706 N N . HIS A 1 94 ? -8.593 9.753 17.018 1.00 79.62 94 HIS A N 1
ATOM 707 C CA . HIS A 1 94 ? -9.586 9.080 17.845 1.00 79.62 94 HIS A CA 1
ATOM 708 C C . HIS A 1 94 ? -9.347 9.304 19.348 1.00 79.62 94 HIS A C 1
ATOM 710 O O . HIS A 1 94 ? -10.280 9.637 20.075 1.00 79.62 94 HIS A O 1
ATOM 716 N N . GLU A 1 95 ? -8.110 9.140 19.824 1.00 77.94 95 GLU A N 1
ATOM 717 C CA . GLU A 1 95 ? -7.796 9.129 21.259 1.00 77.94 95 GLU A CA 1
ATOM 718 C C . GLU A 1 95 ? -7.607 10.536 21.839 1.00 77.94 95 GLU A C 1
ATOM 720 O O . GLU A 1 95 ? -8.087 10.836 22.931 1.00 77.94 95 GLU A O 1
ATOM 725 N N . VAL A 1 96 ? -6.927 11.419 21.101 1.00 76.38 96 VAL A N 1
ATOM 726 C CA . VAL A 1 96 ? -6.605 12.776 21.567 1.00 76.38 96 VAL A CA 1
ATOM 727 C C . VAL A 1 96 ? -7.718 13.745 21.197 1.00 76.38 96 VAL A C 1
ATOM 729 O O . VAL A 1 96 ? -8.187 14.508 22.040 1.00 76.38 96 VAL A O 1
ATOM 732 N N . PHE A 1 97 ? -8.165 13.707 19.941 1.00 78.75 97 PHE A N 1
ATOM 733 C CA . PHE A 1 97 ? -9.121 14.689 19.431 1.00 78.75 97 PHE A CA 1
ATOM 734 C C . PHE A 1 97 ? -10.585 14.253 19.545 1.00 78.75 97 PHE A C 1
ATOM 736 O O . PHE A 1 97 ? -11.467 15.070 19.284 1.00 78.75 97 PHE A O 1
ATOM 743 N N . LYS A 1 98 ? -10.861 13.000 19.950 1.00 75.12 98 LYS A N 1
ATOM 744 C CA . LYS A 1 98 ? -12.216 12.417 20.035 1.00 75.12 98 LYS A CA 1
ATOM 745 C C . LYS A 1 98 ? -13.043 12.645 18.764 1.00 75.12 98 LYS A C 1
ATOM 747 O O . LYS A 1 98 ? -14.269 12.755 18.828 1.00 75.12 98 LYS A O 1
ATOM 752 N N . MET A 1 99 ? -12.377 12.763 17.617 1.00 62.06 99 MET A N 1
ATOM 753 C CA . MET A 1 99 ? -13.065 12.943 16.349 1.00 62.06 99 MET A CA 1
ATOM 754 C C . MET A 1 99 ? -13.634 11.588 15.910 1.00 62.06 99 MET A C 1
ATOM 756 O O . MET A 1 99 ? -12.945 10.576 16.059 1.00 62.06 99 MET A O 1
ATOM 760 N N . PRO A 1 100 ? -14.891 11.551 15.431 1.00 56.03 100 PRO A N 1
ATOM 761 C CA . PRO A 1 100 ? -15.545 10.316 15.017 1.00 56.03 100 PRO A CA 1
ATOM 762 C C . PRO A 1 100 ? -14.840 9.663 13.825 1.00 56.03 100 PRO A C 1
ATOM 764 O O . PRO A 1 100 ? -14.710 10.318 12.772 1.00 56.03 100 PRO A O 1
#

pLDDT: mean 83.7, std 9.14, range [55.12, 94.81]

Organism: NCBI:txid2748318

Secondary structure (DSSP, 8-state):
-HHHHHHHHHHHHHHHSSS--HHHHHHHHIIIIIHHHHHHHHHHHHHHHTTSS-EEETTEEE-HHHHHHHHHHIIIIIHHHHHHHHHHHHHHHHHTS---

Sequence (100 aa):
MNQLFQAYTRACRRVVSRGRCWRSYVFDLLIVGGIPLALVFLLLGVLAFAGIPALESDGVPITGVEALMTSLIISLVGIPLLCVFVGSIAWLMHEVFKMP

Radius of gyration: 16.71 Å; chains: 1; bounding box: 34×36×42 Å